Protein AF-A0A1F3TSR9-F1 (afdb_monomer_lite)

Secondary structure (DSSP, 8-state):
-TTTSHHHHT-BBS---HHHHHHHSS-SBHHHHHHHHHTT--EEEEES--SSSEEE-SSS-TTEEEEETT----TTSS-HHHHHHHHHHHHHTT-GGGTT-PPEEEE-TT--EEEEBSSTTSHHHHHHHHHHHHHHHBSS--HHHHHHHHHHHH-HHHHTTB-HHHHHHHHH---

Structure (mmCIF, N/CA/C/O backbone):
data_AF-A0A1F3TSR9-F1
#
_entry.id   AF-A0A1F3TSR9-F1
#
loop_
_atom_site.group_PDB
_atom_site.id
_atom_site.type_symbol
_atom_site.label_atom_id
_atom_site.label_alt_id
_atom_site.label_comp_id
_atom_site.label_asym_id
_atom_site.label_entity_id
_atom_site.label_seq_id
_atom_site.pdbx_PDB_ins_code
_atom_site.Cartn_x
_atom_site.Cartn_y
_atom_site.Cartn_z
_atom_site.occupancy
_atom_site.B_iso_or_equiv
_atom_site.auth_seq_id
_atom_site.auth_comp_id
_atom_site.auth_asym_id
_atom_site.auth_atom_id
_atom_site.pdbx_PDB_model_num
ATOM 1 N N . MET A 1 1 ? 7.455 -12.369 10.735 1.00 50.66 1 MET A N 1
ATOM 2 C CA . MET A 1 1 ? 6.286 -11.595 10.261 1.00 50.66 1 MET A CA 1
ATOM 3 C C . MET A 1 1 ? 5.106 -11.720 11.216 1.00 50.66 1 MET A C 1
ATOM 5 O O . MET A 1 1 ? 4.587 -10.686 11.609 1.00 50.66 1 MET A O 1
ATOM 9 N N . GLU A 1 2 ? 4.720 -12.941 11.626 1.00 48.84 2 GLU A N 1
ATOM 10 C CA . GLU A 1 2 ? 3.507 -13.177 12.440 1.00 48.84 2 GLU A CA 1
ATOM 11 C C . GLU A 1 2 ? 3.425 -12.365 13.741 1.00 48.84 2 GLU A C 1
ATOM 13 O O . GLU A 1 2 ? 2.360 -11.834 14.031 1.00 48.84 2 GLU A O 1
ATOM 18 N N . ASN A 1 3 ? 4.526 -12.176 14.477 1.00 54.66 3 ASN A N 1
ATOM 19 C CA . ASN A 1 3 ? 4.480 -11.427 15.744 1.00 54.66 3 ASN A CA 1
ATOM 20 C C . ASN A 1 3 ? 4.481 -9.899 15.576 1.00 54.66 3 ASN A C 1
ATOM 22 O O . ASN A 1 3 ? 4.045 -9.181 16.467 1.00 54.66 3 ASN A O 1
ATOM 26 N N . THR A 1 4 ? 4.967 -9.386 14.449 1.00 57.09 4 THR A N 1
ATOM 27 C CA . THR A 1 4 ? 5.252 -7.955 14.282 1.00 57.09 4 THR A CA 1
ATOM 28 C C . THR A 1 4 ? 4.054 -7.163 13.772 1.00 57.09 4 THR A C 1
ATOM 30 O O . THR A 1 4 ? 3.818 -6.040 14.202 1.00 57.09 4 THR A O 1
ATOM 33 N N . LEU A 1 5 ? 3.263 -7.778 12.891 1.00 71.56 5 LEU A N 1
ATOM 34 C CA . LEU A 1 5 ? 2.039 -7.191 12.341 1.00 71.56 5 LEU A CA 1
ATOM 35 C C . LEU A 1 5 ? 0.782 -7.658 13.090 1.00 71.56 5 LEU A C 1
ATOM 37 O O . LEU A 1 5 ? -0.328 -7.335 12.679 1.00 71.56 5 LEU A O 1
ATOM 41 N N . HIS A 1 6 ? 0.940 -8.419 14.180 1.00 77.00 6 HIS A N 1
ATOM 42 C CA . HIS A 1 6 ? -0.178 -9.030 14.899 1.00 77.00 6 HIS A CA 1
ATOM 43 C C . HIS A 1 6 ? -1.227 -8.000 15.330 1.00 77.00 6 HIS A C 1
ATOM 45 O O . HIS A 1 6 ? -2.408 -8.178 15.053 1.00 77.00 6 HIS A O 1
ATOM 51 N N . GLU A 1 7 ? -0.786 -6.891 15.927 1.00 79.19 7 GLU A N 1
ATOM 52 C CA . GLU A 1 7 ? -1.660 -5.789 16.346 1.00 79.19 7 GLU A CA 1
ATOM 53 C C . GLU A 1 7 ? -2.469 -5.229 15.167 1.00 79.19 7 GLU A C 1
ATOM 55 O O . GLU A 1 7 ? -3.690 -5.092 15.254 1.00 79.19 7 GLU A O 1
ATOM 60 N N . LEU A 1 8 ? -1.826 -5.030 14.013 1.00 81.44 8 LEU A N 1
ATOM 61 C CA . LEU A 1 8 ? -2.491 -4.553 12.799 1.00 81.44 8 LEU A CA 1
ATOM 62 C C . LEU A 1 8 ? -3.537 -5.548 12.283 1.00 81.44 8 LEU A C 1
ATOM 64 O O . LEU A 1 8 ? -4.545 -5.147 11.704 1.00 81.44 8 LEU A O 1
ATOM 68 N N . TYR A 1 9 ? -3.342 -6.846 12.518 1.00 84.56 9 TYR A N 1
ATOM 69 C CA . TYR A 1 9 ? -4.301 -7.878 12.126 1.00 84.56 9 TYR A CA 1
ATOM 70 C C . TYR A 1 9 ? -5.526 -7.976 13.043 1.00 84.56 9 TYR A C 1
ATOM 72 O O . TYR A 1 9 ? -6.513 -8.612 12.664 1.00 84.56 9 TYR A O 1
ATOM 80 N N . THR A 1 10 ? -5.508 -7.289 14.187 1.00 89.56 10 THR A N 1
ATOM 81 C CA . THR A 1 10 ? -6.655 -7.168 15.103 1.00 89.56 10 THR A CA 1
ATOM 82 C C . THR A 1 10 ? -7.500 -5.912 14.881 1.00 89.56 10 THR A C 1
ATOM 84 O O . THR A 1 10 ? -8.571 -5.802 15.469 1.00 89.56 10 THR A O 1
ATOM 87 N N . MET A 1 11 ? -7.066 -4.985 14.020 1.00 93.12 11 MET A N 1
ATOM 88 C CA . MET A 1 11 ? -7.801 -3.746 13.746 1.00 93.12 11 MET A CA 1
ATOM 89 C C . MET A 1 11 ? -9.146 -4.007 13.065 1.00 93.12 11 MET A C 1
ATOM 91 O O . MET A 1 11 ? -9.256 -4.883 12.204 1.00 93.12 11 MET A O 1
ATOM 95 N N . GLU A 1 12 ? -10.149 -3.197 13.383 1.00 94.69 12 GLU A N 1
ATOM 96 C CA . GLU A 1 12 ? -11.503 -3.323 12.856 1.00 94.69 12 GLU A CA 1
ATOM 97 C C . GLU A 1 12 ? -12.076 -1.953 12.462 1.00 94.69 12 GLU A C 1
ATOM 99 O O . GLU A 1 12 ? -12.451 -1.124 13.295 1.00 94.69 12 GLU A O 1
ATOM 104 N N . GLY A 1 13 ? -12.157 -1.714 11.155 1.00 92.00 13 GLY A N 1
ATOM 105 C CA . GLY A 1 13 ? -12.858 -0.585 10.557 1.00 92.00 13 GLY A CA 1
ATOM 106 C C . GLY A 1 13 ? -14.338 -0.872 10.315 1.00 92.00 13 GLY A C 1
ATOM 107 O O . GLY A 1 13 ? -14.688 -1.903 9.750 1.00 92.00 13 GLY A O 1
ATOM 108 N N . ARG A 1 14 ? -15.221 0.049 10.715 1.00 90.31 14 ARG A N 1
ATOM 109 C CA . ARG A 1 14 ? -16.687 -0.107 10.596 1.00 90.31 14 ARG A CA 1
ATOM 110 C C . ARG A 1 14 ? -17.236 0.099 9.184 1.00 90.31 14 ARG A C 1
ATOM 112 O O . ARG A 1 14 ? -18.386 -0.244 8.928 1.00 90.31 14 ARG A O 1
ATOM 119 N N . GLN A 1 15 ? -16.456 0.717 8.306 1.00 88.69 15 GLN A N 1
ATOM 120 C CA . GLN A 1 15 ? -16.871 1.109 6.964 1.00 88.69 15 GLN A CA 1
ATOM 121 C C . GLN A 1 15 ? -15.728 0.867 5.981 1.00 88.69 15 GLN A C 1
ATOM 123 O O . GLN A 1 15 ? -14.551 0.848 6.353 1.00 88.69 15 GLN A O 1
ATOM 128 N N . ASN A 1 16 ? -16.083 0.677 4.718 1.00 90.94 16 ASN A N 1
ATOM 129 C CA . ASN A 1 16 ? -15.136 0.582 3.627 1.00 90.94 16 ASN A CA 1
ATOM 130 C C . ASN A 1 16 ? -15.647 1.359 2.415 1.00 90.94 16 ASN A C 1
ATOM 132 O O . ASN A 1 16 ? -16.813 1.259 2.034 1.00 90.94 16 ASN A O 1
ATOM 136 N N . SER A 1 17 ? -14.757 2.142 1.821 1.00 94.44 17 SER A N 1
ATOM 137 C CA . SER A 1 17 ? -15.036 2.916 0.623 1.00 94.44 17 SER A CA 1
ATOM 138 C C . SER A 1 17 ? -15.143 2.015 -0.620 1.00 94.44 17 SER A C 1
ATOM 140 O O . SER A 1 17 ? -14.657 0.875 -0.618 1.00 94.44 17 SER A O 1
ATOM 142 N N . PRO A 1 18 ? -15.735 2.502 -1.727 1.00 94.81 18 PRO A N 1
ATOM 143 C CA . PRO A 1 18 ? -15.748 1.768 -2.988 1.00 94.81 18 PRO A CA 1
ATOM 144 C C . PRO A 1 18 ? -14.349 1.383 -3.489 1.00 94.81 18 PRO A C 1
ATOM 146 O O . PRO A 1 18 ? -14.176 0.263 -3.978 1.00 94.81 18 PRO A O 1
ATOM 149 N N . LEU A 1 19 ? -13.336 2.254 -3.344 1.00 95.81 19 LEU A N 1
ATOM 150 C CA . LEU A 1 19 ? -11.968 1.889 -3.731 1.00 95.81 19 LEU A CA 1
ATOM 151 C C . LEU A 1 19 ? -11.393 0.800 -2.825 1.00 95.81 19 LEU A C 1
ATOM 153 O O . LEU A 1 19 ? -10.738 -0.118 -3.317 1.00 95.81 19 LEU A O 1
ATOM 157 N N . HIS A 1 20 ? -11.667 0.846 -1.519 1.00 96.00 20 HIS A N 1
ATOM 158 C CA . HIS A 1 20 ? -11.239 -0.212 -0.604 1.00 96.00 20 HIS A CA 1
ATOM 159 C C . HIS A 1 20 ? -11.831 -1.561 -0.996 1.00 96.00 20 HIS A C 1
ATOM 161 O O . HIS A 1 20 ? -11.094 -2.537 -1.156 1.00 96.00 20 HIS A O 1
ATOM 167 N N . GLN A 1 21 ? -13.142 -1.600 -1.241 1.00 94.75 21 GLN A N 1
ATOM 168 C CA . GLN A 1 21 ? -13.828 -2.814 -1.666 1.00 94.75 21 GLN A CA 1
ATOM 169 C C . GLN A 1 21 ? -13.256 -3.360 -2.983 1.00 94.75 21 GLN A C 1
ATOM 171 O O . GLN A 1 21 ? -13.115 -4.577 -3.127 1.00 94.75 21 GLN A O 1
ATOM 176 N N . ALA A 1 22 ? -12.886 -2.482 -3.921 1.00 93.88 22 ALA A N 1
ATOM 177 C CA . ALA A 1 22 ? -12.283 -2.873 -5.192 1.00 93.88 22 ALA A CA 1
ATOM 178 C C . ALA A 1 22 ? -10.898 -3.531 -5.028 1.00 93.88 22 ALA A C 1
ATOM 180 O O . ALA A 1 22 ? -10.561 -4.439 -5.789 1.00 93.88 22 ALA A O 1
ATOM 181 N N . ILE A 1 23 ? -10.106 -3.109 -4.036 1.00 94.31 23 ILE A N 1
ATOM 182 C CA . ILE A 1 23 ? -8.746 -3.623 -3.805 1.00 94.31 23 ILE A CA 1
ATOM 183 C C . ILE A 1 23 ? -8.763 -4.852 -2.891 1.00 94.31 23 ILE A C 1
ATOM 185 O O . ILE A 1 23 ? -8.212 -5.902 -3.237 1.00 94.31 23 ILE A O 1
ATOM 189 N N . PHE A 1 24 ? -9.386 -4.737 -1.718 1.00 94.69 24 PHE A N 1
ATOM 190 C CA . PHE A 1 24 ? -9.249 -5.708 -0.630 1.00 94.69 24 PHE A CA 1
ATOM 191 C C . PHE A 1 24 ? -10.367 -6.752 -0.588 1.00 94.69 24 PHE A C 1
ATOM 193 O O . PHE A 1 24 ? -10.166 -7.819 -0.005 1.00 94.69 24 PHE A O 1
ATOM 200 N N . GLN A 1 25 ? -11.500 -6.487 -1.251 1.00 92.69 25 GLN A N 1
ATOM 201 C CA . GLN A 1 25 ? -12.646 -7.401 -1.364 1.00 92.69 25 GLN A CA 1
ATOM 202 C C . GLN A 1 25 ? -13.122 -7.932 0.002 1.00 92.69 25 GLN A C 1
ATOM 204 O O . GLN A 1 25 ? -13.349 -9.130 0.186 1.00 92.69 25 GLN A O 1
ATOM 209 N N . GLY A 1 26 ? -13.248 -7.036 0.980 1.00 92.06 26 GLY A N 1
ATOM 210 C CA . GLY A 1 26 ? -13.658 -7.355 2.342 1.00 92.06 26 GLY A CA 1
ATOM 211 C C . GLY A 1 26 ? -13.714 -6.107 3.222 1.00 92.06 26 GLY A C 1
ATOM 212 O O . GLY A 1 26 ? -13.382 -5.020 2.752 1.00 92.06 26 GLY A O 1
ATOM 213 N N . PRO A 1 27 ? -14.116 -6.247 4.495 1.00 93.88 27 PRO A N 1
ATOM 214 C CA . PRO A 1 27 ? -14.199 -5.114 5.409 1.00 93.88 27 PRO A CA 1
ATOM 215 C C . PRO A 1 27 ? -12.806 -4.560 5.728 1.00 93.88 27 PRO A C 1
ATOM 217 O O . PRO A 1 27 ? -11.807 -5.274 5.581 1.00 93.88 27 PRO A O 1
ATOM 220 N N . SER A 1 28 ? -12.747 -3.320 6.220 1.00 94.19 28 SER A N 1
ATOM 221 C CA . SER A 1 28 ? -11.527 -2.612 6.643 1.00 94.19 28 SER A CA 1
ATOM 222 C C . SER A 1 28 ? -10.904 -3.197 7.917 1.00 94.19 28 SER A C 1
ATOM 224 O O . SER A 1 28 ? -10.671 -2.498 8.896 1.00 94.19 28 SER A O 1
ATOM 226 N N . HIS A 1 29 ? -10.681 -4.507 7.941 1.00 94.38 29 HIS A N 1
ATOM 227 C CA . HIS A 1 29 ? -10.215 -5.265 9.093 1.00 94.38 29 HIS A CA 1
ATOM 228 C C . HIS A 1 29 ? -8.803 -5.789 8.851 1.00 94.38 29 HIS A C 1
ATOM 230 O O . HIS A 1 29 ? -8.458 -6.225 7.751 1.00 94.38 29 HIS A O 1
ATOM 236 N N . GLY A 1 30 ? -8.026 -5.873 9.923 1.00 92.75 30 GLY A N 1
ATOM 237 C CA . GLY A 1 30 ? -6.697 -6.459 9.936 1.00 92.75 30 GLY A CA 1
ATOM 238 C C . GLY A 1 30 ? -6.640 -7.855 9.311 1.00 92.75 30 GLY A C 1
ATOM 239 O O . GLY A 1 30 ? -5.794 -8.124 8.458 1.00 92.75 30 GLY A O 1
ATOM 240 N N . LYS A 1 31 ? -7.602 -8.725 9.646 1.00 93.25 31 LYS A N 1
ATOM 241 C CA . LYS A 1 31 ? -7.726 -10.074 9.062 1.00 93.25 31 LYS A CA 1
ATOM 242 C C . LYS A 1 31 ? -7.976 -10.066 7.551 1.00 93.25 31 LYS A C 1
ATOM 244 O O . LYS A 1 31 ? -7.514 -10.974 6.858 1.00 93.25 31 LYS A O 1
ATOM 249 N N . THR A 1 32 ? -8.681 -9.060 7.026 1.00 95.00 32 THR A N 1
ATOM 250 C CA . THR A 1 32 ? -8.868 -8.893 5.576 1.00 95.00 32 THR A CA 1
ATOM 251 C C . THR A 1 32 ? -7.522 -8.638 4.915 1.00 95.00 32 THR A C 1
ATOM 253 O O . THR A 1 32 ? -7.169 -9.340 3.969 1.00 95.00 32 THR A O 1
ATOM 256 N N . TYR A 1 33 ? -6.736 -7.703 5.455 1.00 94.12 33 TYR A N 1
ATOM 257 C CA . TYR A 1 33 ? -5.413 -7.370 4.926 1.00 94.12 33 TYR A CA 1
ATOM 258 C C . TYR A 1 33 ? -4.439 -8.540 5.048 1.00 94.12 33 TYR A C 1
ATOM 260 O O . TYR A 1 33 ? -3.737 -8.845 4.090 1.00 94.12 33 TYR A O 1
ATOM 268 N N . GLN A 1 34 ? -4.460 -9.269 6.167 1.00 93.44 34 GLN A N 1
ATOM 269 C CA . GLN A 1 34 ? -3.658 -10.481 6.343 1.00 93.44 34 GLN A CA 1
ATOM 270 C C . GLN A 1 34 ? -3.976 -11.529 5.270 1.00 93.44 34 GLN A C 1
ATOM 272 O O . GLN A 1 34 ? -3.081 -12.030 4.591 1.00 93.44 34 GLN A O 1
ATOM 277 N N . LYS A 1 35 ? -5.262 -11.845 5.072 1.00 93.69 35 LYS A N 1
ATOM 278 C CA . LYS A 1 35 ? -5.696 -12.807 4.051 1.00 93.69 35 LYS A CA 1
ATOM 279 C C . LYS A 1 35 ? -5.356 -12.323 2.642 1.00 93.69 35 LYS A C 1
ATOM 281 O O . LYS A 1 35 ? -5.006 -13.130 1.783 1.00 93.69 35 LYS A O 1
ATOM 286 N N . TRP A 1 36 ? -5.483 -11.023 2.396 1.00 94.25 36 TRP A N 1
ATOM 287 C CA . TRP A 1 36 ? -5.160 -10.407 1.116 1.00 94.25 36 TRP A CA 1
ATOM 288 C C . TRP A 1 36 ? -3.658 -10.501 0.812 1.00 94.25 36 TRP A C 1
ATOM 290 O O . TRP A 1 36 ? -3.298 -10.928 -0.286 1.00 94.25 36 TRP A O 1
ATOM 300 N N . LEU A 1 37 ? -2.794 -10.214 1.788 1.00 93.38 37 LEU A N 1
ATOM 301 C CA . LEU A 1 37 ? -1.342 -10.344 1.660 1.00 93.38 37 LEU A CA 1
ATOM 302 C C . LEU A 1 37 ? -0.916 -11.799 1.486 1.00 93.38 37 LEU A C 1
ATOM 304 O O . LEU A 1 37 ? -0.183 -12.091 0.552 1.00 93.38 37 LEU A O 1
ATOM 308 N N . ASN A 1 38 ? -1.431 -12.724 2.299 1.00 91.56 38 ASN A N 1
ATOM 309 C CA . ASN A 1 38 ? -1.047 -14.142 2.2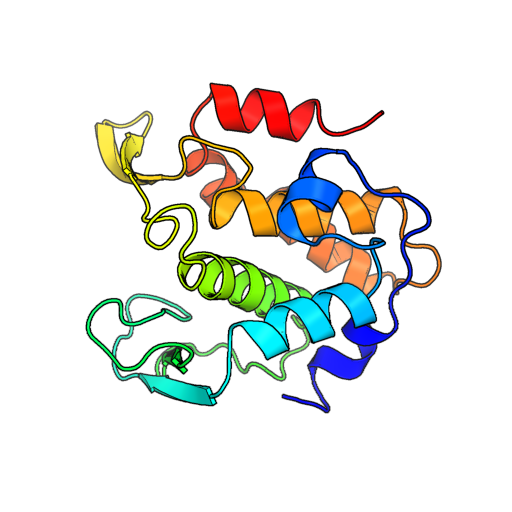45 1.00 91.56 38 ASN A CA 1
ATOM 310 C C . ASN A 1 38 ? -1.408 -14.825 0.916 1.00 91.56 38 ASN A C 1
ATOM 312 O O . ASN A 1 38 ? -0.810 -15.832 0.552 1.00 91.56 38 ASN A O 1
ATOM 316 N N . LYS A 1 39 ? -2.388 -14.294 0.175 1.00 92.00 39 LYS A N 1
ATOM 317 C CA . LYS A 1 39 ? -2.696 -14.764 -1.186 1.00 92.00 39 LYS A CA 1
ATOM 318 C C . LYS A 1 39 ? -1.654 -14.334 -2.223 1.00 92.00 39 LYS A C 1
ATOM 320 O O . LYS A 1 39 ? -1.602 -14.932 -3.292 1.00 92.00 39 LYS A O 1
ATOM 325 N N . ARG A 1 40 ? -0.893 -13.278 -1.936 1.00 91.75 40 ARG A N 1
ATOM 326 C CA . ARG A 1 40 ? 0.028 -12.617 -2.870 1.00 91.75 40 ARG A CA 1
ATOM 327 C C . ARG A 1 40 ? 1.472 -12.913 -2.491 1.00 91.75 40 ARG A C 1
ATOM 329 O O . ARG A 1 40 ? 2.204 -13.476 -3.292 1.00 91.75 40 ARG A O 1
ATOM 336 N N . ILE A 1 41 ? 1.859 -12.609 -1.258 1.00 91.12 41 ILE A N 1
ATOM 337 C CA . ILE A 1 41 ? 3.202 -12.836 -0.729 1.00 91.12 41 ILE A CA 1
ATOM 338 C C . ILE A 1 41 ? 3.254 -14.226 -0.093 1.00 91.12 41 ILE A C 1
ATOM 340 O O . ILE A 1 41 ? 2.699 -14.462 0.977 1.00 91.12 41 ILE A O 1
ATOM 344 N N . GLN A 1 42 ? 3.952 -15.140 -0.755 1.00 91.19 42 GLN A N 1
ATOM 345 C CA . GLN A 1 42 ? 4.189 -16.508 -0.291 1.00 91.19 42 GLN A CA 1
ATOM 346 C C . GLN A 1 42 ? 5.499 -16.620 0.491 1.00 91.19 42 GLN A C 1
ATOM 348 O O . GLN A 1 42 ? 5.636 -17.469 1.371 1.00 91.19 42 GLN A O 1
ATOM 353 N N . LYS A 1 43 ? 6.478 -15.765 0.175 1.00 90.12 43 LYS A N 1
ATOM 354 C CA . LYS A 1 43 ? 7.795 -15.770 0.810 1.00 90.12 43 LYS A CA 1
ATOM 355 C C . LYS A 1 43 ? 8.340 -14.355 0.941 1.00 90.12 43 LYS A C 1
ATOM 357 O O . LYS A 1 43 ? 8.188 -13.544 0.036 1.00 90.12 43 LYS A O 1
ATOM 362 N N . ILE A 1 44 ? 9.044 -14.095 2.041 1.00 88.44 44 ILE A N 1
ATOM 363 C CA . ILE A 1 44 ? 9.902 -12.916 2.183 1.00 88.44 44 ILE A CA 1
ATOM 364 C C . ILE A 1 44 ? 11.361 -13.349 2.076 1.00 88.44 44 ILE A C 1
ATOM 366 O O . ILE A 1 44 ? 11.772 -14.323 2.706 1.00 88.44 44 ILE A O 1
ATOM 370 N N . SER A 1 45 ? 12.133 -12.629 1.269 1.00 90.19 45 SER A N 1
ATOM 371 C CA . SER A 1 45 ? 13.575 -12.817 1.107 1.00 90.19 45 SER A CA 1
ATOM 372 C C . SER A 1 45 ? 14.314 -11.497 1.309 1.00 90.19 45 SER A C 1
ATOM 374 O O . SER A 1 45 ? 13.718 -10.424 1.300 1.00 90.19 45 SER A O 1
ATOM 376 N N . LEU A 1 46 ? 15.628 -11.571 1.501 1.00 88.81 46 LEU A N 1
ATOM 377 C CA . LEU A 1 46 ? 16.478 -10.388 1.595 1.00 88.81 46 LEU A CA 1
ATOM 378 C C . LEU A 1 46 ? 17.112 -10.091 0.236 1.00 88.81 46 LEU A C 1
ATOM 380 O O . LEU A 1 46 ? 17.661 -10.999 -0.387 1.00 88.81 46 LEU A O 1
ATOM 384 N N . SER A 1 47 ? 17.101 -8.829 -0.186 1.00 89.56 47 SER A N 1
ATOM 385 C CA . SER A 1 47 ? 17.781 -8.367 -1.398 1.00 89.56 47 SER A CA 1
ATOM 386 C C . SER A 1 47 ? 18.984 -7.486 -1.085 1.00 89.56 47 SER A C 1
ATOM 388 O O . SER A 1 47 ? 19.053 -6.813 -0.058 1.00 89.56 47 SER A O 1
ATOM 390 N N . THR A 1 48 ? 19.952 -7.509 -1.993 1.00 89.06 48 THR A N 1
ATOM 391 C CA . THR A 1 48 ? 21.113 -6.616 -2.005 1.00 89.06 48 THR A CA 1
ATOM 392 C C . THR A 1 48 ? 20.825 -5.286 -2.704 1.00 89.06 48 THR A C 1
ATOM 394 O O . THR A 1 48 ? 21.706 -4.436 -2.747 1.00 89.06 48 THR A O 1
ATOM 397 N N . ASN A 1 49 ? 19.623 -5.088 -3.261 1.00 87.00 49 ASN A N 1
ATOM 398 C CA . ASN A 1 49 ? 19.212 -3.799 -3.811 1.00 87.00 49 ASN A CA 1
ATOM 399 C C . ASN A 1 49 ? 18.950 -2.807 -2.670 1.00 87.00 49 ASN A C 1
ATOM 401 O O . ASN A 1 49 ? 18.011 -2.971 -1.893 1.00 87.00 49 ASN A O 1
ATOM 405 N N . CYS A 1 50 ? 19.788 -1.780 -2.580 1.00 85.56 50 CYS A N 1
ATOM 406 C CA . CYS A 1 50 ? 19.760 -0.781 -1.513 1.00 85.56 50 CYS A CA 1
ATOM 407 C C . CYS A 1 50 ? 19.036 0.518 -1.895 1.00 85.56 50 CYS A C 1
ATOM 409 O O . CYS A 1 50 ? 19.006 1.446 -1.096 1.00 85.56 50 CYS A O 1
ATOM 411 N N . ASN A 1 51 ? 18.429 0.577 -3.086 1.00 85.50 51 ASN A N 1
ATOM 412 C CA . ASN A 1 51 ? 17.741 1.773 -3.587 1.00 85.50 51 ASN A CA 1
ATOM 413 C C . ASN A 1 51 ? 16.270 1.865 -3.150 1.00 85.50 51 ASN A C 1
ATOM 415 O O . ASN A 1 51 ? 15.641 2.903 -3.331 1.00 85.50 51 ASN A O 1
ATOM 419 N N . VAL A 1 52 ? 15.708 0.780 -2.611 1.00 86.38 52 VAL A N 1
ATOM 420 C CA . VAL A 1 52 ? 14.301 0.671 -2.195 1.00 86.38 52 VAL A CA 1
ATOM 421 C C . VAL A 1 52 ? 14.202 -0.084 -0.874 1.00 86.38 52 VAL A C 1
ATOM 423 O O . VAL A 1 52 ? 15.076 -0.890 -0.569 1.00 86.38 52 VAL A O 1
ATOM 426 N N . ALA A 1 53 ? 13.146 0.145 -0.089 1.00 88.06 53 ALA A N 1
ATOM 427 C CA . ALA A 1 53 ? 12.921 -0.588 1.162 1.00 88.06 53 ALA A CA 1
ATOM 428 C C . ALA A 1 53 ? 12.489 -2.043 0.907 1.00 88.06 53 ALA A C 1
ATOM 430 O O . ALA A 1 53 ? 12.977 -2.967 1.563 1.00 88.06 53 ALA A O 1
ATOM 431 N N . ALA A 1 54 ? 11.623 -2.252 -0.086 1.00 90.75 54 ALA A N 1
ATOM 432 C CA . ALA A 1 54 ? 11.240 -3.562 -0.590 1.00 90.75 54 ALA A CA 1
ATOM 433 C C . ALA A 1 54 ? 10.971 -3.507 -2.104 1.00 90.75 54 ALA A C 1
ATOM 435 O O . ALA A 1 54 ? 10.941 -2.423 -2.678 1.00 90.75 54 ALA A O 1
ATOM 436 N N . HIS A 1 55 ? 10.865 -4.667 -2.750 1.00 91.25 55 HIS A N 1
ATOM 437 C CA . HIS A 1 55 ? 10.377 -4.805 -4.127 1.00 91.25 55 HIS A CA 1
ATOM 438 C C . HIS A 1 55 ? 9.861 -6.221 -4.400 1.00 91.25 55 HIS A C 1
ATOM 440 O O . HIS A 1 55 ? 10.199 -7.180 -3.693 1.00 91.25 55 HIS A O 1
ATOM 446 N N . ILE A 1 56 ? 9.112 -6.354 -5.491 1.00 89.94 56 ILE A N 1
ATOM 447 C CA . ILE A 1 56 ? 8.864 -7.614 -6.197 1.00 89.94 56 ILE A CA 1
ATOM 448 C C . ILE A 1 56 ? 9.774 -7.701 -7.425 1.00 89.94 56 ILE A C 1
ATOM 450 O O . ILE A 1 56 ? 9.975 -6.714 -8.131 1.00 89.94 56 ILE A O 1
ATOM 454 N N . ASP A 1 57 ? 10.303 -8.890 -7.706 1.00 83.00 57 ASP A N 1
ATOM 455 C CA . ASP A 1 57 ? 10.976 -9.165 -8.975 1.00 83.00 57 ASP A CA 1
ATOM 456 C C . ASP A 1 57 ? 9.942 -9.609 -10.019 1.00 83.00 57 ASP A C 1
ATOM 458 O O . ASP A 1 57 ? 9.290 -10.642 -9.857 1.00 83.00 57 ASP A O 1
ATOM 462 N N . SER A 1 58 ? 9.773 -8.821 -11.083 1.00 70.69 58 SER A N 1
ATOM 463 C CA . SER A 1 58 ? 8.828 -9.131 -12.161 1.00 70.69 58 SER A CA 1
ATOM 464 C C . SER A 1 58 ? 9.272 -10.290 -13.056 1.00 70.69 58 SER A C 1
ATOM 466 O O . SER A 1 58 ? 8.436 -10.851 -13.762 1.00 70.69 58 SER A O 1
ATOM 468 N N . GLU A 1 59 ? 10.567 -10.614 -13.066 1.00 74.12 59 GLU A N 1
ATOM 469 C CA . GLU A 1 59 ? 11.144 -11.731 -13.832 1.00 74.12 59 GLU A CA 1
ATOM 470 C C . GLU A 1 59 ? 11.446 -12.946 -12.940 1.00 74.12 59 GLU A C 1
ATOM 472 O O . GLU A 1 59 ? 11.681 -14.053 -13.429 1.00 74.12 59 GLU A O 1
ATOM 477 N N . GLY A 1 60 ? 11.410 -12.745 -11.623 1.00 70.94 60 GLY A N 1
ATOM 478 C CA . GLY A 1 60 ? 11.599 -13.773 -10.613 1.00 70.94 60 GLY A CA 1
ATOM 479 C C . GLY A 1 60 ? 10.369 -14.665 -10.390 1.00 70.94 60 GLY A C 1
ATOM 480 O O . GLY A 1 60 ? 9.296 -14.463 -10.965 1.00 70.94 60 GLY A O 1
ATOM 481 N N . PRO A 1 61 ? 10.499 -15.692 -9.532 1.00 76.50 61 PRO A N 1
ATOM 482 C CA . PRO A 1 61 ? 9.368 -16.528 -9.144 1.00 76.50 61 PRO A CA 1
ATOM 483 C C . PRO A 1 61 ? 8.263 -15.679 -8.485 1.00 76.50 61 PRO A C 1
ATOM 485 O O . PRO A 1 61 ? 8.557 -14.852 -7.614 1.00 76.50 61 PRO A O 1
ATOM 488 N N . PRO A 1 62 ? 6.984 -15.894 -8.849 1.00 82.19 62 PRO A N 1
ATOM 489 C CA . PRO A 1 62 ? 5.887 -15.095 -8.324 1.00 82.19 62 PRO A CA 1
ATOM 490 C C . PRO A 1 62 ? 5.743 -15.285 -6.811 1.00 82.19 62 PRO A C 1
ATOM 492 O O . PRO A 1 62 ? 5.982 -16.363 -6.267 1.00 82.19 62 PRO A O 1
ATOM 495 N N . GLY A 1 63 ? 5.300 -14.232 -6.127 1.00 87.75 63 GLY A N 1
ATOM 496 C CA . GLY A 1 63 ? 4.957 -14.289 -4.707 1.00 87.75 63 GLY A CA 1
ATOM 497 C C . GLY A 1 63 ? 6.132 -14.166 -3.739 1.00 87.75 63 GLY A C 1
ATOM 498 O O . GLY A 1 63 ? 5.947 -14.408 -2.543 1.00 87.75 63 GLY A O 1
ATOM 499 N N . ILE A 1 64 ? 7.321 -13.778 -4.208 1.00 90.88 64 ILE A N 1
ATOM 500 C CA . ILE A 1 64 ? 8.439 -13.424 -3.329 1.00 90.88 64 ILE A CA 1
ATOM 501 C C . ILE A 1 64 ? 8.520 -11.906 -3.167 1.00 90.88 64 ILE A C 1
ATOM 503 O O . ILE A 1 64 ? 8.733 -11.188 -4.139 1.00 90.88 64 ILE A O 1
ATOM 507 N N . LEU A 1 65 ? 8.399 -11.436 -1.924 1.00 91.25 65 LEU A N 1
ATOM 508 C CA . LEU A 1 65 ? 8.705 -10.061 -1.540 1.00 91.25 65 LEU A CA 1
ATOM 509 C C . LEU A 1 65 ? 10.145 -9.965 -1.038 1.00 91.25 65 LEU A C 1
ATOM 511 O O . LEU A 1 65 ? 10.560 -10.718 -0.154 1.00 91.25 65 LEU A O 1
ATOM 515 N N . TYR A 1 66 ? 10.911 -9.035 -1.593 1.00 91.38 66 TYR A N 1
ATOM 516 C CA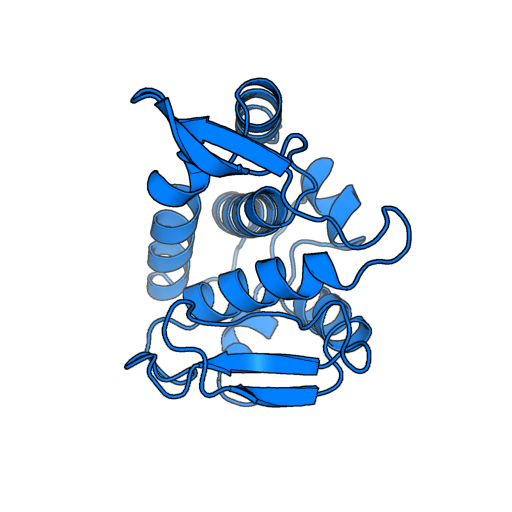 . TYR A 1 66 ? 12.300 -8.814 -1.224 1.0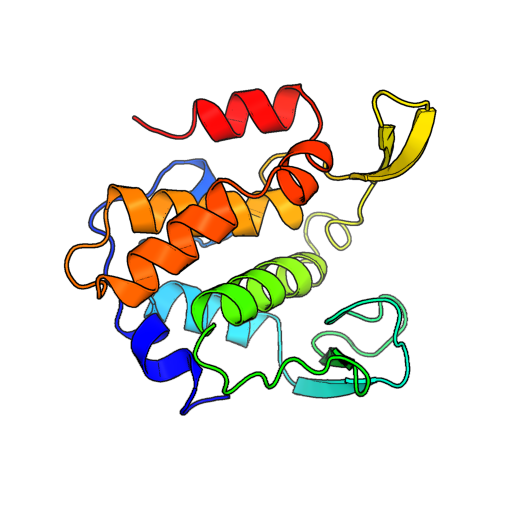0 91.38 66 TYR A CA 1
ATOM 517 C C . TYR A 1 66 ? 12.430 -7.565 -0.362 1.00 91.38 66 TYR A C 1
ATOM 519 O O . TYR A 1 66 ? 12.127 -6.476 -0.828 1.00 91.38 66 TYR A O 1
ATOM 527 N N . ILE A 1 67 ? 12.931 -7.704 0.865 1.00 90.12 67 ILE A N 1
ATOM 528 C CA . ILE A 1 67 ? 13.271 -6.574 1.742 1.00 90.12 67 ILE A CA 1
ATOM 529 C C . ILE A 1 67 ? 14.752 -6.242 1.563 1.00 90.12 67 ILE A C 1
ATOM 531 O O . ILE A 1 67 ? 15.599 -7.141 1.528 1.00 90.12 67 ILE A O 1
ATOM 535 N N . SER A 1 68 ? 15.082 -4.962 1.435 1.00 89.56 68 SER A N 1
ATOM 536 C CA . SER A 1 68 ? 16.466 -4.521 1.291 1.00 89.56 68 SER A CA 1
ATOM 537 C C . SER A 1 68 ? 17.277 -4.761 2.558 1.00 89.56 68 SER A C 1
ATOM 539 O O . SER A 1 68 ? 16.889 -4.358 3.649 1.00 89.56 68 SER A O 1
ATOM 541 N N . LYS A 1 69 ? 18.465 -5.355 2.414 1.00 86.19 69 LYS A N 1
ATOM 542 C CA . LYS A 1 69 ? 19.425 -5.499 3.523 1.00 86.19 69 LYS A CA 1
ATOM 543 C C . LYS A 1 69 ? 19.984 -4.161 4.009 1.00 86.19 69 LYS A C 1
ATOM 545 O O . LYS A 1 69 ? 20.497 -4.100 5.120 1.00 86.19 69 LYS A O 1
ATOM 550 N N . CYS A 1 70 ? 19.927 -3.127 3.171 1.00 82.38 70 CYS A N 1
ATOM 551 C CA . CYS A 1 70 ? 20.409 -1.790 3.500 1.00 82.38 70 CYS A CA 1
ATOM 552 C C . CYS A 1 70 ? 19.335 -0.908 4.129 1.00 82.38 70 CYS A C 1
ATOM 554 O O . CYS A 1 70 ? 19.650 0.206 4.551 1.00 82.38 70 CYS A O 1
ATOM 556 N N . SER A 1 71 ? 18.075 -1.355 4.189 1.00 68.50 71 SER A N 1
ATOM 557 C CA . SER A 1 71 ? 17.104 -0.614 4.974 1.00 68.50 71 SER A CA 1
ATOM 558 C C . SER A 1 71 ? 17.532 -0.725 6.438 1.00 68.50 71 SER A C 1
ATOM 560 O O . SER A 1 71 ? 17.400 -1.782 7.046 1.00 68.50 71 SER A O 1
ATOM 562 N N . ASN A 1 72 ? 18.006 0.377 7.027 1.00 60.84 72 ASN A N 1
ATOM 563 C CA . ASN A 1 72 ? 18.176 0.498 8.486 1.00 60.84 72 ASN A CA 1
ATOM 564 C C . ASN A 1 72 ? 16.841 0.320 9.238 1.00 60.84 72 ASN A C 1
ATOM 566 O O . ASN A 1 72 ? 16.790 0.289 10.464 1.00 60.84 72 ASN A O 1
ATOM 570 N N . LEU A 1 73 ? 15.752 0.233 8.480 1.00 58.66 73 LEU A N 1
ATOM 571 C CA . LEU A 1 73 ? 14.425 -0.105 8.922 1.00 58.66 73 LEU A CA 1
ATOM 572 C C . LEU A 1 73 ? 14.403 -1.587 9.302 1.00 58.66 73 LEU A C 1
ATOM 574 O O . LEU A 1 73 ? 14.593 -2.476 8.474 1.00 58.66 73 LEU A O 1
ATOM 578 N N . ASN A 1 74 ? 14.152 -1.849 10.577 1.00 62.47 74 ASN A N 1
ATOM 579 C CA . ASN A 1 74 ? 13.806 -3.179 11.033 1.00 62.47 74 ASN A CA 1
ATOM 580 C C . ASN A 1 74 ? 12.294 -3.354 10.813 1.00 62.47 74 ASN A C 1
ATOM 582 O O . ASN A 1 74 ? 11.538 -2.545 11.350 1.00 62.47 74 ASN A O 1
ATOM 586 N N . PRO A 1 75 ? 11.820 -4.384 10.085 1.00 58.41 75 PRO A N 1
ATOM 587 C CA . PRO A 1 75 ? 10.398 -4.721 10.006 1.00 58.41 75 PRO A CA 1
ATOM 588 C C . PRO A 1 75 ? 9.720 -4.804 11.370 1.00 58.41 75 PRO A C 1
ATOM 590 O O . PRO A 1 75 ? 8.511 -4.631 11.441 1.00 58.41 75 PRO A O 1
ATOM 593 N N . THR A 1 76 ? 10.498 -5.048 12.435 1.00 57.53 76 THR A N 1
ATOM 594 C CA . THR A 1 76 ? 10.071 -5.098 13.838 1.00 57.53 76 THR A CA 1
ATOM 595 C C . THR A 1 76 ? 10.197 -3.789 14.619 1.00 57.53 76 THR A C 1
ATOM 597 O O . THR A 1 76 ? 10.187 -3.847 15.847 1.00 57.53 76 THR A O 1
ATOM 600 N N . SER A 1 77 ? 10.361 -2.643 13.954 1.00 64.06 77 SER A N 1
ATOM 601 C CA . SER A 1 77 ? 10.355 -1.329 14.608 1.00 64.06 77 SER A CA 1
ATOM 602 C C . SER A 1 77 ? 8.951 -0.928 15.077 1.00 64.06 77 SER A C 1
ATOM 604 O O . SER A 1 77 ? 7.953 -1.590 14.773 1.00 64.06 77 SER A O 1
ATOM 606 N N . ASP A 1 78 ? 8.875 0.190 15.800 1.00 69.31 78 ASP A N 1
ATOM 607 C CA . ASP A 1 78 ? 7.614 0.811 16.213 1.00 69.31 78 ASP A CA 1
ATOM 608 C C . ASP A 1 78 ? 6.744 1.242 15.013 1.00 69.31 78 ASP A C 1
ATOM 610 O O . ASP A 1 78 ? 5.538 1.420 15.169 1.00 69.31 78 ASP A O 1
ATOM 614 N N . ASP A 1 79 ? 7.301 1.307 13.796 1.00 81.88 79 ASP A N 1
ATOM 615 C CA . ASP A 1 79 ? 6.623 1.718 12.556 1.00 81.88 79 ASP A CA 1
ATOM 616 C C . ASP A 1 79 ? 5.873 0.563 11.865 1.00 81.88 79 ASP A C 1
ATOM 618 O O . ASP A 1 79 ? 5.992 0.323 10.657 1.00 81.88 79 ASP A O 1
ATOM 622 N N . LYS A 1 80 ? 5.088 -0.194 12.634 1.00 86.31 80 LYS A N 1
ATOM 623 C CA . LYS A 1 80 ? 4.356 -1.373 12.142 1.00 86.31 80 LYS A CA 1
ATOM 624 C C . LYS A 1 80 ? 3.475 -1.040 10.931 1.00 86.31 80 LYS A C 1
ATOM 626 O O . LYS A 1 80 ? 3.434 -1.809 9.969 1.00 86.31 80 LYS A O 1
ATOM 631 N N . ALA A 1 81 ? 2.750 0.081 10.974 1.00 90.69 81 ALA A N 1
ATOM 632 C CA . ALA A 1 81 ? 1.826 0.466 9.909 1.00 90.69 81 ALA A CA 1
ATOM 633 C C . ALA A 1 81 ? 2.570 0.856 8.624 1.00 90.69 81 ALA A C 1
ATOM 635 O O . ALA A 1 81 ? 2.094 0.551 7.535 1.00 90.69 81 ALA A O 1
ATOM 636 N N . TYR A 1 82 ? 3.758 1.453 8.743 1.00 89.44 82 TYR A N 1
ATOM 637 C CA . TYR A 1 82 ? 4.607 1.784 7.598 1.00 89.44 82 TYR A CA 1
ATOM 638 C C . TYR A 1 82 ? 5.081 0.523 6.865 1.00 89.44 82 TYR A C 1
ATOM 640 O O . TYR A 1 82 ? 5.009 0.423 5.644 1.00 89.44 82 TYR A O 1
ATOM 648 N N . TRP A 1 83 ? 5.493 -0.511 7.599 1.00 88.19 83 TRP A N 1
ATOM 649 C CA . TRP A 1 83 ? 5.849 -1.778 6.961 1.00 88.19 83 TRP A CA 1
ATOM 650 C C . TRP A 1 83 ? 4.662 -2.467 6.303 1.00 88.19 83 TRP A C 1
ATOM 652 O O . TRP A 1 83 ? 4.798 -3.033 5.218 1.00 88.19 83 TRP A O 1
ATOM 662 N N . LEU A 1 84 ? 3.484 -2.392 6.925 1.00 91.19 84 LEU A N 1
ATOM 663 C CA . LEU A 1 84 ? 2.273 -2.902 6.301 1.00 91.19 84 LEU A CA 1
ATOM 664 C C . LEU A 1 84 ? 1.909 -2.114 5.033 1.00 91.19 84 LEU A C 1
ATOM 666 O O . LEU A 1 84 ? 1.487 -2.740 4.063 1.00 91.19 84 LEU A O 1
ATOM 670 N N . SER A 1 85 ? 2.123 -0.794 4.993 1.00 94.12 85 SER A N 1
ATOM 671 C CA . SER A 1 85 ? 1.894 0.001 3.780 1.00 94.12 85 SER A CA 1
ATOM 672 C C . SER A 1 85 ? 2.823 -0.426 2.647 1.00 94.12 85 SER A C 1
ATOM 674 O O . SER A 1 85 ? 2.336 -0.677 1.548 1.00 94.12 85 SER A O 1
ATOM 676 N N . ILE A 1 86 ? 4.115 -0.636 2.930 1.00 92.12 86 ILE A N 1
ATOM 677 C CA . ILE A 1 86 ? 5.073 -1.188 1.958 1.00 92.12 86 ILE A CA 1
ATOM 678 C C . ILE A 1 86 ? 4.615 -2.567 1.476 1.00 92.12 86 ILE A C 1
ATOM 680 O O . ILE A 1 86 ? 4.612 -2.843 0.283 1.00 92.12 86 ILE A O 1
ATOM 684 N N . PHE A 1 87 ? 4.199 -3.461 2.372 1.00 92.50 87 PHE A N 1
ATOM 685 C CA . PHE A 1 87 ? 3.763 -4.794 1.950 1.00 92.50 87 PHE A CA 1
ATOM 686 C C . PHE A 1 87 ? 2.492 -4.747 1.106 1.00 92.50 87 PHE A C 1
ATOM 688 O O . PHE A 1 87 ? 2.358 -5.545 0.184 1.00 92.50 87 PHE A O 1
ATOM 695 N N . ILE A 1 88 ? 1.575 -3.822 1.392 1.00 95.06 88 ILE A N 1
ATOM 696 C CA . ILE A 1 88 ? 0.383 -3.590 0.572 1.00 95.06 88 ILE A CA 1
ATOM 697 C C . ILE A 1 88 ? 0.775 -3.086 -0.815 1.00 95.06 88 ILE A C 1
ATOM 699 O O . ILE A 1 88 ? 0.288 -3.633 -1.806 1.00 95.06 88 ILE A O 1
ATOM 703 N N . HIS A 1 89 ? 1.672 -2.101 -0.873 1.00 95.31 89 HIS A N 1
ATOM 704 C CA . HIS A 1 89 ? 2.231 -1.563 -2.106 1.00 95.31 89 HIS A CA 1
ATOM 705 C C . HIS A 1 89 ? 2.837 -2.676 -2.967 1.00 95.31 89 HIS A C 1
ATOM 707 O O . HIS A 1 89 ? 2.379 -2.944 -4.075 1.00 95.31 89 HIS A O 1
ATOM 713 N N . GLU A 1 90 ? 3.805 -3.407 -2.421 1.00 93.12 90 GLU A N 1
ATOM 714 C CA . GLU A 1 90 ? 4.527 -4.438 -3.163 1.00 93.12 90 GLU A CA 1
ATOM 715 C C . GLU A 1 90 ? 3.635 -5.624 -3.534 1.00 93.12 90 GLU A C 1
ATOM 717 O O . GLU A 1 90 ? 3.688 -6.138 -4.650 1.00 93.12 90 GLU A O 1
ATOM 722 N N . ALA A 1 91 ? 2.745 -6.054 -2.637 1.00 92.62 91 ALA A N 1
ATOM 723 C CA . ALA A 1 91 ? 1.798 -7.115 -2.956 1.00 92.62 91 ALA A CA 1
ATOM 724 C C . ALA A 1 91 ? 0.850 -6.722 -4.092 1.00 92.62 91 ALA A C 1
ATOM 726 O O . ALA A 1 91 ? 0.369 -7.606 -4.807 1.00 92.62 91 ALA A O 1
ATOM 727 N N . ARG A 1 92 ? 0.583 -5.424 -4.290 1.00 92.94 92 ARG A N 1
ATOM 728 C CA . ARG A 1 92 ? -0.239 -4.969 -5.410 1.00 92.94 92 ARG A CA 1
ATOM 729 C C . ARG A 1 92 ? 0.398 -5.320 -6.749 1.00 92.94 92 ARG A C 1
ATOM 731 O O . ARG A 1 92 ? -0.326 -5.716 -7.665 1.00 92.94 92 ARG A O 1
ATOM 738 N N . HIS A 1 93 ? 1.728 -5.291 -6.830 1.00 91.19 93 HIS A N 1
ATOM 739 C CA . HIS A 1 93 ? 2.459 -5.682 -8.030 1.00 91.19 93 HIS A CA 1
ATOM 740 C C . HIS A 1 93 ? 2.332 -7.168 -8.389 1.00 91.19 93 HIS A C 1
ATOM 742 O O . HIS A 1 93 ? 2.673 -7.556 -9.496 1.00 91.19 93 HIS A O 1
ATOM 748 N N . LEU A 1 94 ? 1.795 -8.022 -7.512 1.00 88.69 94 LEU A N 1
ATOM 749 C CA . LEU A 1 94 ? 1.655 -9.462 -7.767 1.00 88.69 94 LEU A CA 1
ATOM 750 C C . LEU A 1 94 ? 0.318 -9.862 -8.414 1.00 88.69 94 LEU A C 1
ATOM 752 O O . LEU A 1 94 ? 0.083 -11.045 -8.662 1.00 88.69 94 LEU A O 1
ATOM 756 N N . GLU A 1 95 ? -0.584 -8.917 -8.684 1.00 86.88 95 GLU A N 1
ATOM 757 C CA . GLU A 1 95 ? -1.900 -9.238 -9.245 1.00 86.88 95 GLU A CA 1
ATOM 758 C C . GLU A 1 95 ? -1.913 -9.346 -10.780 1.00 86.88 95 GLU A C 1
ATOM 760 O O . GLU A 1 95 ? -1.519 -8.433 -11.508 1.00 86.88 95 GLU A O 1
ATOM 765 N N . SER A 1 96 ? -2.448 -10.466 -11.281 1.00 64.12 96 SER A N 1
ATOM 766 C CA . SER A 1 96 ? -2.416 -10.850 -12.700 1.00 64.12 96 SER A CA 1
ATOM 767 C C . SER A 1 96 ? -3.455 -10.156 -13.589 1.00 64.12 96 SER A C 1
ATOM 769 O O . SER A 1 96 ? -3.207 -9.971 -14.779 1.00 64.12 96 SER A O 1
ATOM 771 N N . HIS A 1 97 ? -4.601 -9.734 -13.040 1.00 60.00 97 HIS A N 1
ATOM 772 C CA . HIS A 1 97 ? -5.721 -9.190 -13.826 1.00 60.00 97 HIS A CA 1
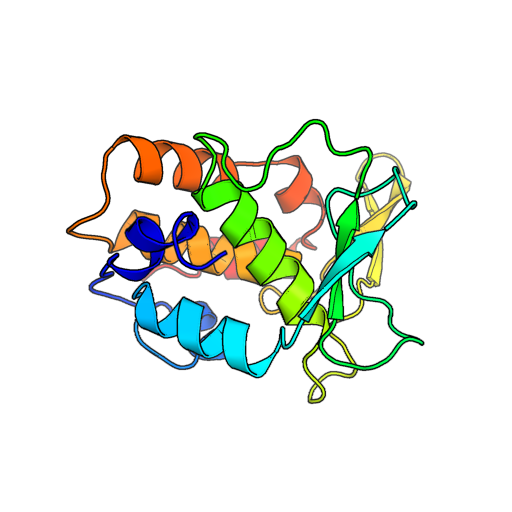ATOM 773 C C . HIS A 1 97 ? -5.433 -7.832 -14.503 1.00 60.00 97 HIS A C 1
ATOM 775 O O . HIS A 1 97 ? -6.218 -7.414 -15.350 1.00 60.00 97 HIS A O 1
ATOM 781 N N . GLN A 1 98 ? -4.313 -7.167 -14.178 1.00 56.97 98 GLN A N 1
ATOM 782 C CA . GLN A 1 98 ? -3.817 -5.949 -14.845 1.00 56.97 98 GLN A CA 1
ATOM 783 C C . GLN A 1 98 ? -2.292 -5.992 -15.114 1.00 56.97 98 GLN A C 1
ATOM 785 O O . GLN A 1 98 ? -1.606 -4.981 -14.999 1.00 56.97 98 GLN A O 1
ATOM 790 N N . GLN A 1 99 ? -1.749 -7.184 -15.411 1.00 56.56 99 GLN A N 1
ATOM 791 C CA . GLN A 1 99 ? -0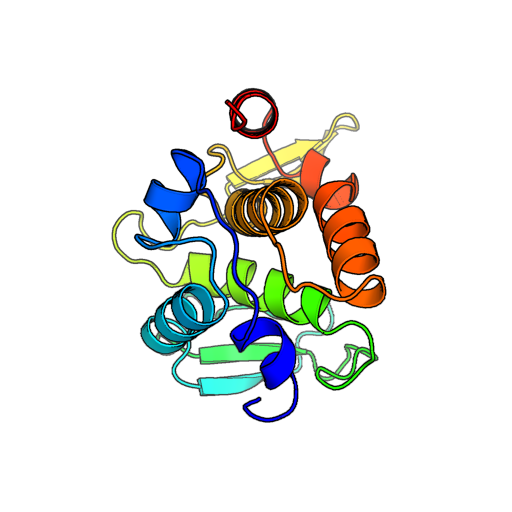.325 -7.460 -15.701 1.00 56.56 99 GLN A CA 1
ATOM 792 C C . GLN A 1 99 ? 0.692 -6.776 -14.755 1.00 56.56 99 GLN A C 1
ATOM 794 O O . GLN A 1 99 ? 1.670 -6.180 -15.212 1.00 56.56 99 GLN A O 1
ATOM 799 N N . PHE A 1 100 ? 0.485 -6.947 -13.439 1.00 64.31 100 PHE A N 1
ATOM 800 C CA . PHE A 1 100 ? 1.376 -6.562 -12.326 1.00 64.31 100 PHE A CA 1
ATOM 801 C C . PHE A 1 100 ? 1.272 -5.128 -11.798 1.00 64.31 100 PHE A C 1
ATOM 803 O O . PHE A 1 100 ? 2.162 -4.705 -11.066 1.00 64.31 100 PHE A O 1
ATOM 810 N N . TRP A 1 101 ? 0.226 -4.359 -12.137 1.00 82.38 101 TRP A N 1
ATOM 811 C CA . TRP A 1 101 ? 0.091 -2.969 -11.654 1.00 82.38 101 TRP A CA 1
ATOM 812 C C . TRP A 1 101 ? 1.404 -2.184 -11.772 1.00 82.38 101 TRP A C 1
ATOM 814 O O . TRP A 1 101 ? 1.837 -1.528 -10.829 1.00 82.38 101 TRP A O 1
ATOM 824 N N . LYS A 1 102 ? 2.102 -2.339 -12.903 1.00 83.50 102 LYS A N 1
ATOM 825 C CA . LYS A 1 102 ? 3.400 -1.696 -13.097 1.00 83.50 102 LYS A CA 1
ATOM 826 C C . LYS A 1 102 ? 3.220 -0.190 -13.004 1.00 83.50 102 LYS A C 1
ATOM 828 O O . LYS A 1 102 ? 2.270 0.358 -13.569 1.00 83.50 102 LYS A O 1
ATOM 833 N N . HIS A 1 103 ? 4.161 0.469 -12.342 1.00 85.75 103 HIS A N 1
ATOM 834 C CA . HIS A 1 103 ? 4.193 1.916 -12.387 1.00 85.75 103 HIS A CA 1
ATOM 835 C C . HIS A 1 103 ? 4.334 2.389 -13.828 1.00 85.75 103 HIS A C 1
ATOM 837 O O . HIS A 1 103 ? 5.099 1.840 -14.625 1.00 85.75 103 HIS A O 1
ATOM 843 N N . SER A 1 104 ? 3.580 3.429 -14.148 1.00 86.50 104 SER A N 1
ATOM 844 C CA . SER A 1 104 ? 3.833 4.215 -15.341 1.00 86.50 104 SER A CA 1
ATOM 845 C C . SER A 1 104 ? 5.072 5.081 -15.118 1.00 86.50 104 SER A C 1
ATOM 847 O O . SER A 1 104 ? 5.484 5.331 -13.983 1.00 86.50 104 SER A O 1
ATOM 849 N N . VAL A 1 105 ? 5.675 5.525 -16.214 1.00 87.81 105 VAL A N 1
ATOM 850 C CA . VAL A 1 105 ? 6.747 6.516 -16.181 1.00 87.81 105 VAL A CA 1
ATOM 851 C C . VAL A 1 105 ? 6.104 7.882 -16.396 1.00 87.81 105 VAL A C 1
ATOM 853 O O . VAL A 1 105 ? 5.507 8.115 -17.446 1.00 87.81 105 VAL A O 1
ATOM 856 N N . CYS A 1 106 ? 6.202 8.753 -15.397 1.00 85.50 106 CYS A N 1
ATOM 857 C CA . CYS A 1 106 ? 5.663 10.112 -15.419 1.00 85.50 106 CYS A CA 1
ATOM 858 C C . CYS A 1 106 ? 6.767 11.142 -15.182 1.00 85.50 106 CYS A C 1
ATOM 860 O O . CYS A 1 106 ? 7.874 10.794 -14.774 1.00 85.50 106 CYS A O 1
ATOM 862 N N . THR A 1 107 ? 6.447 12.413 -15.409 1.00 84.38 107 THR A N 1
ATOM 863 C CA . THR A 1 107 ? 7.267 13.554 -14.992 1.00 84.38 107 THR A CA 1
ATOM 864 C C . THR A 1 107 ? 6.624 14.246 -13.795 1.00 84.38 107 THR A C 1
ATOM 866 O O . THR A 1 107 ? 5.412 14.467 -13.823 1.00 84.38 107 THR A O 1
ATOM 869 N N . ASP A 1 108 ? 7.411 14.598 -12.778 1.00 75.88 108 ASP A N 1
ATOM 870 C CA . ASP A 1 108 ? 6.952 15.486 -11.703 1.00 75.88 108 ASP A CA 1
ATOM 871 C C . ASP A 1 108 ? 6.799 16.944 -12.186 1.00 75.88 108 ASP A C 1
ATOM 873 O O . ASP A 1 108 ? 7.100 17.274 -13.339 1.00 75.88 108 ASP A O 1
ATOM 877 N N . ASP A 1 109 ? 6.357 17.830 -11.289 1.00 71.56 109 ASP A N 1
ATOM 878 C CA . ASP A 1 109 ? 6.183 19.266 -11.562 1.00 71.56 109 ASP A CA 1
ATOM 879 C C . ASP A 1 109 ? 7.492 19.982 -11.955 1.00 71.56 109 ASP A C 1
ATOM 881 O O . ASP A 1 109 ? 7.461 21.076 -12.521 1.00 71.56 109 ASP A O 1
ATOM 885 N N . LEU A 1 110 ? 8.648 19.373 -11.672 1.00 72.81 110 LEU A N 1
ATOM 886 C CA . LEU A 1 110 ? 9.983 19.865 -12.020 1.00 72.81 110 LEU A CA 1
ATOM 887 C C . LEU A 1 110 ? 10.541 19.197 -13.293 1.00 72.81 110 LEU A C 1
ATOM 889 O O . LEU A 1 110 ? 11.666 19.493 -13.697 1.00 72.81 110 LEU A O 1
ATOM 893 N N . GLY A 1 111 ? 9.766 18.323 -13.944 1.00 73.38 111 GLY A N 1
ATOM 894 C CA . GLY A 1 111 ? 10.153 17.593 -15.152 1.00 73.38 111 GLY A CA 1
ATOM 895 C C . GLY A 1 111 ? 10.995 16.335 -14.904 1.00 73.38 111 GLY A C 1
ATOM 896 O O . GLY A 1 111 ? 11.482 15.734 -15.863 1.00 73.38 111 GLY A O 1
ATOM 897 N N . SER A 1 112 ? 11.175 15.913 -13.651 1.00 78.44 112 SER A N 1
ATOM 898 C CA . SER A 1 112 ? 11.956 14.726 -13.291 1.00 78.44 112 SER A CA 1
ATOM 899 C C . SER A 1 112 ? 11.180 13.448 -13.586 1.00 78.44 112 SER A C 1
ATOM 901 O O . SER A 1 112 ? 10.005 13.331 -13.244 1.00 78.44 112 SER A O 1
ATOM 903 N N . ILE A 1 113 ? 11.848 12.457 -14.179 1.00 82.62 113 ILE A N 1
ATOM 904 C CA . ILE A 1 113 ? 11.246 11.150 -14.462 1.00 82.62 113 ILE A CA 1
ATOM 905 C C . ILE A 1 113 ? 11.031 10.376 -13.157 1.00 82.62 113 ILE A C 1
ATOM 907 O O . ILE A 1 113 ? 11.960 10.195 -12.370 1.00 82.62 113 ILE A O 1
ATOM 911 N N . MET A 1 114 ? 9.822 9.857 -12.962 1.00 83.44 114 MET A N 1
ATOM 912 C CA . MET A 1 114 ? 9.421 9.112 -11.774 1.00 83.44 114 MET A CA 1
ATOM 913 C C . MET A 1 114 ? 8.466 7.959 -12.097 1.00 83.44 114 MET A C 1
ATOM 915 O O . MET A 1 114 ? 7.791 7.941 -13.126 1.00 83.44 114 MET A O 1
ATOM 919 N N . ALA A 1 115 ? 8.385 7.005 -11.171 1.00 87.81 115 ALA A N 1
ATOM 920 C CA . ALA A 1 115 ? 7.356 5.974 -11.156 1.00 87.81 115 ALA A CA 1
ATOM 921 C C . ALA A 1 115 ? 6.044 6.538 -10.583 1.00 87.81 115 ALA A C 1
ATOM 923 O O . ALA A 1 115 ? 6.063 7.181 -9.531 1.00 87.81 115 ALA A O 1
ATOM 924 N N . CYS A 1 116 ? 4.923 6.282 -11.255 1.00 90.12 116 CYS A N 1
ATOM 925 C CA . CYS A 1 116 ? 3.608 6.815 -10.897 1.00 90.12 116 CYS A CA 1
ATOM 926 C C . CYS A 1 116 ? 2.471 5.802 -11.120 1.00 90.12 116 CYS A C 1
ATOM 928 O O . CYS A 1 116 ? 2.587 4.880 -11.931 1.00 90.12 116 CYS A O 1
ATOM 930 N N . ASP A 1 117 ? 1.328 6.042 -10.475 1.00 92.12 117 ASP A N 1
ATOM 931 C CA . ASP A 1 117 ? 0.069 5.357 -10.760 1.00 92.12 117 ASP A CA 1
ATOM 932 C C . ASP A 1 117 ? -0.931 6.301 -11.445 1.00 92.12 117 ASP A C 1
ATOM 934 O O . ASP A 1 117 ? -1.256 7.383 -10.950 1.00 92.12 117 ASP A O 1
ATOM 938 N N . HIS A 1 118 ? -1.495 5.849 -12.568 1.00 90.50 118 HIS A N 1
ATOM 939 C CA . HIS A 1 118 ? -2.595 6.538 -13.257 1.00 90.50 118 HIS A CA 1
ATOM 940 C C . HIS A 1 118 ? -3.975 6.266 -12.640 1.00 90.50 118 HIS A C 1
ATOM 942 O O . HIS A 1 118 ? -4.936 6.974 -12.934 1.00 90.50 118 HIS A O 1
ATOM 948 N N . SER A 1 119 ? -4.086 5.234 -11.804 1.00 92.25 119 SER A N 1
ATOM 949 C CA . SER A 1 119 ? -5.331 4.785 -11.181 1.00 92.25 119 SER A CA 1
ATOM 950 C C . SER A 1 119 ? -5.151 4.721 -9.667 1.00 92.25 119 SER A C 1
ATOM 952 O O . SER A 1 119 ? -4.106 4.253 -9.214 1.00 92.25 119 SER A O 1
ATOM 954 N N . PRO A 1 120 ? -6.161 5.094 -8.860 1.00 93.38 120 PRO A N 1
ATOM 955 C CA . PRO A 1 120 ? -6.068 4.963 -7.406 1.00 93.38 120 PRO A CA 1
ATOM 956 C C . PRO A 1 120 ? -6.113 3.497 -6.943 1.00 93.38 120 PRO A C 1
ATOM 958 O O . PRO A 1 120 ? -5.951 3.215 -5.762 1.00 93.38 120 PRO A O 1
ATOM 961 N N . LEU A 1 121 ? -6.338 2.558 -7.867 1.00 94.06 121 LEU A N 1
ATOM 962 C CA . LEU A 1 121 ? -6.238 1.120 -7.629 1.00 94.06 121 LEU A CA 1
ATOM 963 C C . LEU A 1 121 ? -4.809 0.579 -7.843 1.00 94.06 121 LEU A C 1
ATOM 965 O O . LEU A 1 121 ? -4.616 -0.634 -7.747 1.00 94.06 121 LEU A O 1
ATOM 969 N N . GLY A 1 122 ? -3.839 1.440 -8.179 1.00 93.44 122 GLY A N 1
ATOM 970 C CA . GLY A 1 122 ? -2.417 1.099 -8.297 1.00 93.44 122 GLY A CA 1
ATOM 971 C C . GLY A 1 122 ? -1.735 0.840 -6.950 1.00 93.44 122 GLY A C 1
ATOM 972 O O . GLY A 1 122 ? -2.396 0.806 -5.913 1.00 93.44 122 GLY A O 1
ATOM 973 N N . ALA A 1 123 ? -0.421 0.612 -6.959 1.00 94.00 123 ALA A N 1
ATOM 974 C CA . ALA A 1 123 ? 0.349 0.263 -5.763 1.00 94.00 123 ALA A CA 1
ATOM 975 C C . ALA A 1 123 ? 0.458 1.420 -4.747 1.00 94.00 123 ALA A C 1
ATOM 977 O O . ALA A 1 123 ? 0.124 1.222 -3.578 1.00 94.00 123 ALA A O 1
ATOM 978 N N . PHE A 1 124 ? 0.798 2.640 -5.186 1.00 95.06 124 PHE A N 1
ATOM 979 C CA . PHE A 1 124 ? 0.738 3.848 -4.346 1.00 95.06 124 PHE A CA 1
ATOM 980 C C . PHE A 1 124 ? -0.703 4.189 -3.957 1.00 95.06 124 PHE A C 1
ATOM 982 O O . PHE A 1 124 ? -0.970 4.688 -2.865 1.00 95.06 124 PHE A O 1
ATOM 989 N N . GLY A 1 125 ? -1.661 3.907 -4.841 1.00 95.56 125 GLY A N 1
ATOM 990 C CA . GLY A 1 125 ? -3.077 4.102 -4.537 1.00 95.56 125 GLY A CA 1
ATOM 991 C C . GLY A 1 125 ? -3.558 3.187 -3.406 1.00 95.56 125 GLY A C 1
ATOM 992 O O . GLY A 1 125 ? -4.230 3.638 -2.478 1.00 95.56 125 GLY A O 1
ATOM 993 N N . ALA A 1 126 ? -3.158 1.914 -3.432 1.00 95.75 126 ALA A N 1
ATOM 994 C CA . ALA A 1 126 ? -3.586 0.901 -2.475 1.00 95.75 126 ALA A CA 1
ATOM 995 C C . ALA A 1 126 ? -3.156 1.205 -1.034 1.00 95.75 126 ALA A C 1
ATOM 997 O O . ALA A 1 126 ? -3.968 1.044 -0.120 1.00 95.75 126 ALA A O 1
ATOM 998 N N . GLU A 1 127 ? -1.927 1.682 -0.816 1.00 95.81 127 GLU A N 1
ATOM 999 C CA . GLU A 1 127 ? -1.473 2.089 0.522 1.00 95.81 127 GLU A CA 1
ATOM 1000 C C . GLU A 1 127 ? -2.262 3.293 1.063 1.00 95.81 127 GLU A C 1
ATOM 1002 O O . GLU A 1 127 ? -2.652 3.301 2.233 1.00 95.81 127 GLU A O 1
ATOM 1007 N N . LYS A 1 128 ? -2.591 4.271 0.208 1.00 96.69 128 LYS A N 1
ATOM 1008 C CA . LYS A 1 128 ? -3.383 5.448 0.590 1.00 96.69 128 LYS A CA 1
ATOM 1009 C C . LYS A 1 128 ? -4.835 5.077 0.886 1.00 96.69 128 LYS A C 1
ATOM 1011 O O . LYS A 1 128 ? -5.384 5.529 1.890 1.00 96.69 128 LYS A O 1
ATOM 1016 N N . VAL A 1 129 ? -5.448 4.223 0.061 1.00 96.56 129 VAL A N 1
ATOM 1017 C CA . VAL A 1 129 ? -6.808 3.699 0.284 1.00 96.56 129 VAL A CA 1
ATOM 1018 C C . VAL A 1 129 ? -6.874 2.927 1.600 1.00 96.56 129 VAL A C 1
ATOM 1020 O O . VAL A 1 129 ? -7.798 3.138 2.389 1.00 96.56 129 VAL A O 1
ATOM 1023 N N . TRP A 1 130 ? -5.891 2.064 1.863 1.00 96.19 130 TRP A N 1
ATOM 1024 C CA . TRP A 1 130 ? -5.788 1.318 3.114 1.00 96.19 130 TRP A CA 1
ATOM 1025 C C . TRP A 1 130 ? -5.712 2.242 4.334 1.00 96.19 130 TRP A C 1
ATOM 1027 O O . TRP A 1 130 ? -6.530 2.110 5.250 1.00 96.19 130 TRP A O 1
ATOM 1037 N N . ALA A 1 131 ? -4.781 3.202 4.321 1.00 96.00 131 ALA A N 1
ATOM 1038 C CA . ALA A 1 131 ? -4.581 4.121 5.434 1.00 96.00 131 ALA A CA 1
ATOM 1039 C C . ALA A 1 131 ? -5.834 4.967 5.703 1.00 96.00 131 ALA A C 1
ATOM 1041 O O . ALA A 1 131 ? -6.331 4.998 6.829 1.00 96.00 131 ALA A O 1
ATOM 1042 N N . LYS A 1 132 ? -6.413 5.571 4.656 1.00 95.75 132 LYS A N 1
ATOM 1043 C CA . LYS A 1 132 ? -7.618 6.409 4.756 1.00 95.75 132 LYS A CA 1
ATOM 1044 C C . LYS A 1 132 ? -8.804 5.666 5.372 1.00 95.75 132 LYS A C 1
ATOM 1046 O O . LYS A 1 132 ? -9.488 6.197 6.242 1.00 95.75 132 LYS A O 1
ATOM 1051 N N . ASN A 1 133 ? -9.047 4.430 4.937 1.00 95.19 133 ASN A N 1
ATOM 1052 C CA . ASN A 1 133 ? -10.192 3.649 5.407 1.00 95.19 133 ASN A CA 1
ATOM 1053 C C . ASN A 1 133 ? -10.080 3.282 6.888 1.00 95.19 133 ASN A C 1
ATOM 1055 O O . ASN A 1 133 ? -11.082 3.304 7.606 1.00 95.19 133 ASN A O 1
ATOM 1059 N N . LEU A 1 134 ? -8.871 2.977 7.364 1.00 94.88 134 LEU A N 1
ATOM 1060 C CA . LEU A 1 134 ? -8.641 2.760 8.789 1.00 94.88 134 LEU A CA 1
ATOM 1061 C C . LEU A 1 134 ? -8.739 4.065 9.585 1.00 94.88 134 LEU A C 1
ATOM 1063 O O . LEU A 1 134 ? -9.411 4.067 10.610 1.00 94.88 134 LEU A O 1
ATOM 1067 N N . LEU A 1 135 ? -8.179 5.175 9.096 1.00 94.94 135 LEU A N 1
ATOM 1068 C CA . LEU A 1 135 ? -8.310 6.484 9.753 1.00 94.94 135 LEU A CA 1
ATOM 1069 C C . LEU A 1 135 ? -9.768 6.901 9.955 1.00 94.94 135 LEU A C 1
ATOM 1071 O O . LEU A 1 135 ? -10.126 7.431 11.000 1.00 94.94 135 LEU A O 1
ATOM 1075 N N . MET A 1 136 ? -10.621 6.642 8.965 1.00 92.56 136 MET A N 1
ATOM 1076 C CA . MET A 1 136 ? -12.023 7.054 9.020 1.00 92.56 136 MET A CA 1
ATOM 1077 C C . MET A 1 136 ? -12.913 6.147 9.868 1.00 92.56 136 MET A C 1
ATOM 1079 O O . MET A 1 136 ? -13.962 6.589 10.332 1.00 92.56 136 MET A O 1
ATOM 1083 N N . SER A 1 137 ? -12.568 4.865 10.002 1.00 91.94 137 SER A N 1
ATOM 1084 C CA . SER A 1 137 ? -13.533 3.866 10.473 1.00 91.94 137 SER A CA 1
ATOM 1085 C C . SER A 1 137 ? -13.024 2.933 11.564 1.00 91.94 137 SER A C 1
ATOM 1087 O O . SER A 1 137 ? -13.838 2.198 12.136 1.00 91.94 137 SER A O 1
ATOM 1089 N N . CYS A 1 138 ? -11.719 2.927 11.851 1.00 94.81 138 CYS A N 1
ATOM 1090 C CA . CYS A 1 138 ? -11.144 2.039 12.850 1.00 94.81 138 CYS A CA 1
ATOM 1091 C C . CYS A 1 138 ? -11.613 2.425 14.249 1.00 94.81 138 CYS A C 1
ATOM 1093 O O . CYS A 1 138 ? -11.446 3.560 14.684 1.00 94.81 138 CYS A O 1
ATOM 1095 N N . HIS A 1 139 ? -12.192 1.464 14.965 1.00 94.81 139 HIS A N 1
ATOM 1096 C CA . HIS A 1 139 ? -12.767 1.714 16.287 1.00 94.81 139 HIS A CA 1
ATOM 1097 C C . HIS A 1 139 ? -11.950 1.120 17.440 1.00 94.81 139 HIS A C 1
ATOM 1099 O O . HIS A 1 139 ? -12.286 1.347 18.599 1.00 94.81 139 HIS A O 1
ATOM 1105 N N . ASN A 1 140 ? -10.904 0.354 17.131 1.00 95.06 140 ASN A N 1
ATOM 1106 C CA . ASN A 1 140 ? -10.019 -0.289 18.102 1.00 95.06 140 ASN A CA 1
ATOM 1107 C C . ASN A 1 140 ? -8.525 -0.058 17.796 1.00 95.06 140 ASN A C 1
ATOM 1109 O O . ASN A 1 140 ? -7.675 -0.752 18.346 1.00 95.06 140 ASN A O 1
ATOM 1113 N N . CYS A 1 141 ? -8.201 0.894 16.916 1.00 93.94 141 CYS A N 1
ATOM 1114 C CA . CYS A 1 141 ? -6.821 1.284 16.640 1.00 93.94 141 CYS A CA 1
ATOM 1115 C C . CYS A 1 141 ? -6.250 2.082 17.817 1.00 93.94 141 CYS A C 1
ATOM 1117 O O . CYS A 1 141 ? -6.920 2.963 18.358 1.00 93.94 141 CYS A O 1
ATOM 1119 N N . SER A 1 142 ? -5.002 1.796 18.185 1.00 92.75 142 SER A N 1
ATOM 1120 C CA . SER A 1 142 ? -4.261 2.573 19.179 1.00 92.75 142 SER A CA 1
ATOM 1121 C C . SER A 1 142 ? -3.884 3.962 18.630 1.00 92.75 142 SER A C 1
ATOM 1123 O O . SER A 1 142 ? -3.752 4.124 17.410 1.00 92.75 142 SER A O 1
ATOM 1125 N N . PRO A 1 143 ? -3.698 4.980 19.493 1.00 93.81 143 PRO A N 1
ATOM 1126 C CA . PRO A 1 143 ? -3.251 6.311 19.069 1.00 93.81 143 PRO A CA 1
ATOM 1127 C C . PRO A 1 143 ? -1.940 6.291 18.271 1.00 93.81 143 PRO A C 1
ATOM 1129 O O . PRO A 1 143 ? -1.770 7.059 17.321 1.00 93.81 143 PRO A O 1
ATOM 1132 N N . GLU A 1 144 ? -1.027 5.386 18.618 1.00 91.69 144 GLU A N 1
ATOM 1133 C CA . GLU A 1 144 ? 0.246 5.191 17.932 1.00 91.69 144 GLU A CA 1
ATOM 1134 C C . GLU A 1 144 ? 0.029 4.729 16.487 1.00 91.69 144 GLU A C 1
ATOM 1136 O O . GLU A 1 144 ? 0.636 5.273 15.563 1.00 91.69 144 GLU A O 1
ATOM 1141 N N . ILE A 1 145 ? -0.876 3.769 16.272 1.00 92.00 145 ILE A N 1
ATOM 1142 C CA . ILE A 1 145 ? -1.229 3.298 14.930 1.00 92.00 145 ILE A CA 1
ATOM 1143 C C . ILE A 1 145 ? -1.958 4.383 14.139 1.00 92.00 145 ILE A C 1
ATOM 1145 O O . ILE A 1 145 ? -1.623 4.591 12.975 1.00 92.00 145 ILE A O 1
ATOM 1149 N N . LEU A 1 146 ? -2.895 5.115 14.749 1.00 94.44 146 LEU A N 1
ATOM 1150 C CA . LEU A 1 146 ? -3.576 6.236 14.087 1.00 94.44 146 LEU A CA 1
ATOM 1151 C C . LEU A 1 146 ? -2.571 7.295 13.612 1.00 94.44 146 LEU A C 1
ATOM 1153 O O . LEU A 1 146 ? -2.605 7.681 12.448 1.00 94.44 146 LEU A O 1
ATOM 1157 N N . THR A 1 147 ? -1.602 7.659 14.455 1.00 95.31 147 THR A N 1
ATOM 1158 C CA . THR A 1 147 ? -0.522 8.595 14.096 1.00 95.31 147 THR A CA 1
ATOM 1159 C C . THR A 1 147 ? 0.297 8.095 12.902 1.00 95.31 147 THR A C 1
ATOM 1161 O O . THR A 1 147 ? 0.690 8.873 12.032 1.00 95.31 147 THR A O 1
ATOM 1164 N N . GLN A 1 148 ? 0.586 6.792 12.829 1.00 94.44 148 GLN A N 1
ATOM 1165 C CA . GLN A 1 148 ? 1.304 6.229 11.684 1.00 94.44 148 GLN A CA 1
ATOM 1166 C C . GLN A 1 148 ? 0.446 6.214 10.417 1.00 94.44 148 GLN A C 1
ATOM 1168 O O . GLN A 1 148 ? 0.946 6.543 9.344 1.00 94.44 148 GLN A O 1
ATOM 1173 N N . LEU A 1 149 ? -0.839 5.868 10.528 1.00 95.31 149 LEU A N 1
ATOM 1174 C CA . LEU A 1 149 ? -1.771 5.895 9.402 1.00 95.31 149 LEU A CA 1
ATOM 1175 C C . LEU A 1 149 ? -1.924 7.317 8.842 1.00 95.31 149 LEU A C 1
ATOM 1177 O O . LEU A 1 149 ? -1.935 7.476 7.624 1.00 95.31 149 LEU A O 1
ATOM 1181 N N . GLU A 1 150 ? -1.973 8.343 9.699 1.00 96.75 150 GLU A N 1
ATOM 1182 C CA . GLU A 1 150 ? -1.986 9.755 9.288 1.00 96.75 150 GLU A CA 1
ATOM 1183 C C . GLU A 1 150 ? -0.721 10.111 8.509 1.00 96.75 150 GLU A C 1
ATOM 1185 O O . GLU A 1 150 ? -0.817 10.640 7.406 1.00 96.75 150 GLU A O 1
ATOM 1190 N N . LYS A 1 151 ? 0.465 9.753 9.021 1.00 95.88 151 LYS A N 1
ATOM 1191 C CA . LYS A 1 151 ? 1.737 9.979 8.312 1.00 95.88 151 LYS A CA 1
ATOM 1192 C C . LYS A 1 151 ? 1.748 9.318 6.935 1.00 95.88 151 LYS A C 1
ATOM 1194 O O . LYS A 1 151 ? 2.143 9.948 5.960 1.00 95.88 151 LYS A O 1
ATOM 1199 N N . ILE A 1 152 ? 1.289 8.070 6.849 1.00 95.50 152 ILE A N 1
ATOM 1200 C CA . ILE A 1 152 ? 1.220 7.319 5.589 1.00 95.50 152 ILE A CA 1
ATOM 1201 C C . ILE A 1 152 ? 0.240 7.988 4.630 1.00 95.50 152 ILE A C 1
ATOM 1203 O O . ILE A 1 152 ? 0.560 8.174 3.458 1.00 95.50 152 ILE A O 1
ATOM 1207 N N . TYR A 1 153 ? -0.943 8.385 5.104 1.00 96.25 153 TYR A N 1
ATOM 1208 C CA . TYR A 1 153 ? -1.938 9.038 4.264 1.00 96.25 153 TYR A CA 1
ATOM 1209 C C . TYR A 1 153 ? -1.479 10.424 3.802 1.00 96.25 153 TYR A C 1
ATOM 1211 O O . TYR A 1 153 ? -1.616 10.725 2.622 1.00 96.25 153 TYR A O 1
ATOM 1219 N N . GLU A 1 154 ? -0.858 11.231 4.657 1.00 96.31 154 GLU A N 1
ATOM 1220 C CA . GLU A 1 154 ? -0.433 12.605 4.349 1.00 96.31 154 GLU A CA 1
ATOM 1221 C C . GLU A 1 154 ? 0.922 12.705 3.627 1.00 96.31 154 GLU A C 1
ATOM 1223 O O . GLU A 1 154 ? 1.270 13.783 3.145 1.00 96.31 154 GLU A O 1
ATOM 1228 N N . ASP A 1 155 ? 1.677 11.605 3.487 1.00 95.06 155 ASP A N 1
ATOM 1229 C CA . ASP A 1 155 ? 2.980 11.611 2.806 1.00 95.06 155 ASP A CA 1
ATOM 1230 C C . ASP A 1 155 ? 2.873 12.150 1.368 1.00 95.06 155 ASP A C 1
ATOM 1232 O O . ASP A 1 155 ? 2.357 11.478 0.462 1.00 95.06 155 ASP A O 1
ATOM 1236 N N . GLN A 1 156 ? 3.379 13.370 1.166 1.00 93.62 156 GLN A N 1
ATOM 1237 C CA . GLN A 1 156 ? 3.330 14.065 -0.118 1.00 93.62 156 GLN A CA 1
ATOM 1238 C C . GLN A 1 156 ? 4.235 13.427 -1.168 1.00 93.62 156 GLN A C 1
ATOM 1240 O O . GLN A 1 156 ? 3.935 13.502 -2.358 1.00 93.62 156 GLN A O 1
ATOM 1245 N N . THR A 1 157 ? 5.302 12.741 -0.755 1.00 90.62 157 THR A N 1
ATOM 1246 C CA . THR A 1 157 ? 6.187 12.048 -1.697 1.00 90.62 157 THR A CA 1
ATOM 1247 C C . THR A 1 157 ? 5.444 10.935 -2.427 1.00 90.62 157 THR A C 1
ATOM 1249 O O . THR A 1 157 ? 5.675 10.726 -3.614 1.00 90.62 157 THR A O 1
ATOM 1252 N N . VAL A 1 158 ? 4.497 10.274 -1.754 1.00 92.75 158 VAL A N 1
ATOM 1253 C CA . VAL A 1 158 ? 3.613 9.280 -2.368 1.00 92.75 158 VAL A CA 1
ATOM 1254 C C . VAL A 1 158 ? 2.458 9.941 -3.116 1.00 92.75 158 VAL A C 1
ATOM 1256 O O . VAL A 1 158 ? 2.121 9.496 -4.211 1.00 92.75 158 VAL A O 1
ATOM 1259 N N . TRP A 1 159 ? 1.857 11.013 -2.584 1.00 93.94 159 TRP A N 1
ATOM 1260 C CA . TRP A 1 159 ? 0.798 11.733 -3.310 1.00 93.94 159 TRP A CA 1
ATOM 1261 C C . TRP A 1 159 ? 1.264 12.224 -4.679 1.00 93.94 159 TRP A C 1
ATOM 1263 O O . TRP A 1 159 ? 0.527 12.081 -5.650 1.00 93.94 159 TRP A O 1
ATOM 1273 N N . ASN A 1 160 ? 2.503 12.704 -4.779 1.00 92.12 160 ASN A N 1
ATOM 1274 C CA . ASN A 1 160 ? 3.091 13.148 -6.041 1.00 92.12 160 ASN A CA 1
ATOM 1275 C C . ASN A 1 160 ? 3.303 12.001 -7.043 1.00 92.12 160 ASN A C 1
ATOM 1277 O O . ASN A 1 160 ? 3.437 12.249 -8.236 1.00 92.12 160 ASN A O 1
ATOM 1281 N N . LYS A 1 161 ? 3.288 10.739 -6.589 1.00 92.94 161 LYS A N 1
ATOM 1282 C CA . LYS A 1 161 ? 3.327 9.548 -7.453 1.00 92.94 161 LYS A CA 1
ATOM 1283 C C . LYS A 1 161 ? 1.950 9.120 -7.954 1.00 92.94 161 LYS A C 1
ATOM 1285 O O . LYS A 1 161 ? 1.856 8.221 -8.783 1.00 92.94 161 LYS A O 1
ATOM 1290 N N . LEU A 1 162 ? 0.874 9.748 -7.493 1.00 93.12 162 LEU A N 1
ATOM 1291 C CA . LEU A 1 162 ? -0.469 9.549 -8.029 1.00 93.12 162 LEU A CA 1
ATOM 1292 C C . LEU A 1 162 ? -0.762 10.637 -9.056 1.00 93.12 162 LEU A C 1
ATOM 1294 O O . LEU A 1 162 ? -0.642 11.823 -8.756 1.00 93.12 162 LEU A O 1
ATOM 1298 N N . MET A 1 163 ? -1.212 10.262 -10.250 1.00 91.50 163 MET A N 1
ATOM 1299 C CA . MET A 1 163 ? -1.569 11.258 -11.263 1.00 91.50 163 MET A CA 1
ATOM 1300 C C . MET A 1 163 ? -2.832 12.042 -10.869 1.00 91.50 163 MET A C 1
ATOM 1302 O O . MET A 1 163 ? -3.691 11.492 -10.173 1.00 91.50 163 MET A O 1
ATOM 1306 N N . PRO A 1 164 ? -3.011 13.303 -11.317 1.00 92.69 164 PRO A N 1
ATOM 1307 C CA . PRO A 1 164 ? -4.070 14.184 -10.806 1.00 92.69 164 PRO A CA 1
ATOM 1308 C C . PRO A 1 164 ? -5.499 13.599 -10.821 1.00 92.69 164 PRO A C 1
ATOM 1310 O O . PRO A 1 164 ? -6.235 13.809 -9.847 1.00 92.69 164 PRO A O 1
ATOM 1313 N N . PRO A 1 165 ? -5.920 12.816 -11.841 1.00 92.56 165 PRO A N 1
ATOM 1314 C CA . PRO A 1 165 ? -7.211 12.127 -11.799 1.00 92.56 165 PRO A CA 1
ATOM 1315 C C . PRO A 1 165 ? -7.308 11.095 -10.665 1.00 92.56 165 PRO A C 1
ATOM 1317 O O . PRO A 1 165 ? -8.310 11.064 -9.950 1.00 92.56 165 PRO A O 1
ATOM 1320 N N . ALA A 1 166 ? -6.256 10.296 -10.449 1.00 93.69 166 ALA A N 1
ATOM 1321 C CA . ALA A 1 166 ? -6.192 9.326 -9.358 1.00 93.69 166 ALA A CA 1
ATOM 1322 C C . ALA A 1 166 ? -6.196 10.014 -7.990 1.00 93.69 166 ALA A C 1
ATOM 1324 O O . ALA A 1 166 ? -6.919 9.577 -7.095 1.00 93.69 166 ALA A O 1
ATOM 1325 N N . GLN A 1 167 ? -5.466 11.128 -7.840 1.00 94.62 167 GLN A N 1
ATOM 1326 C CA . GLN A 1 167 ? -5.505 11.920 -6.610 1.00 94.62 167 GLN A CA 1
ATOM 1327 C C . GLN A 1 167 ? -6.923 12.407 -6.306 1.00 94.62 167 GLN A C 1
ATOM 1329 O O . GLN A 1 167 ? -7.410 12.265 -5.185 1.00 94.62 167 GLN A O 1
ATOM 1334 N N . SER A 1 168 ? -7.596 12.963 -7.315 1.00 94.56 168 SER A N 1
ATOM 1335 C CA . SER A 1 168 ? -8.953 13.502 -7.186 1.00 94.56 168 SER A CA 1
ATOM 1336 C C . SER A 1 168 ? -9.957 12.411 -6.804 1.00 94.56 168 SER A C 1
ATOM 1338 O O . SER A 1 168 ? -10.788 12.605 -5.910 1.00 94.56 168 SER A O 1
ATOM 1340 N N . GLN A 1 169 ? -9.848 11.231 -7.422 1.00 95.06 169 GLN A N 1
ATOM 1341 C CA . GLN A 1 169 ? -10.679 10.077 -7.083 1.00 95.06 169 GLN A CA 1
ATOM 1342 C C . GLN A 1 169 ? -10.407 9.581 -5.655 1.00 95.06 169 GLN A C 1
ATOM 1344 O O . GLN A 1 169 ? -11.349 9.336 -4.912 1.00 95.06 169 GLN A O 1
ATOM 1349 N N . LEU A 1 170 ? -9.145 9.503 -5.222 1.00 94.38 170 LEU A N 1
ATOM 1350 C CA . LEU A 1 170 ? -8.798 9.063 -3.867 1.00 94.38 170 LEU A CA 1
ATOM 1351 C C . LEU A 1 170 ? -9.235 10.068 -2.793 1.00 94.38 170 LEU A C 1
ATOM 1353 O O . LEU A 1 170 ? -9.751 9.682 -1.744 1.00 94.38 170 LEU A O 1
ATOM 1357 N N . ARG A 1 171 ? -9.101 11.375 -3.041 1.00 92.88 171 ARG A N 1
ATOM 1358 C CA . ARG A 1 171 ? -9.601 12.411 -2.118 1.00 92.88 171 ARG A CA 1
ATOM 1359 C C . ARG A 1 171 ? -11.119 12.322 -1.964 1.00 92.88 171 ARG A C 1
ATOM 1361 O O . ARG A 1 171 ? -11.612 12.353 -0.838 1.00 92.88 171 ARG A O 1
ATOM 1368 N N . SER A 1 172 ? -11.835 12.116 -3.070 1.00 91.88 172 SER A N 1
ATOM 1369 C CA . SER A 1 172 ? -13.295 11.934 -3.078 1.00 91.88 172 SER A CA 1
ATOM 1370 C C . SER A 1 172 ? -13.773 10.548 -2.629 1.00 91.88 172 SER A C 1
ATOM 1372 O O . SER A 1 172 ? -14.973 10.369 -2.432 1.00 91.88 172 SER A O 1
ATOM 1374 N N . ASP A 1 173 ? -12.861 9.599 -2.388 1.00 86.81 173 ASP A N 1
ATOM 1375 C CA . ASP A 1 173 ? -13.138 8.248 -1.873 1.00 86.81 173 ASP A CA 1
ATOM 1376 C C . ASP A 1 173 ? -13.523 8.253 -0.380 1.00 86.81 173 ASP A C 1
ATOM 1378 O O . ASP A 1 173 ? -12.893 7.607 0.452 1.00 86.81 173 ASP A O 1
ATOM 1382 N N . ALA A 1 174 ? -14.461 9.119 -0.002 1.00 62.06 174 ALA A N 1
ATOM 1383 C CA . ALA A 1 174 ? -15.019 9.239 1.339 1.00 62.06 174 ALA A CA 1
ATOM 1384 C C . ALA A 1 174 ? -16.394 9.929 1.289 1.00 62.06 174 ALA A C 1
ATOM 1386 O O . ALA A 1 174 ? -16.508 11.151 1.413 1.00 62.06 174 ALA A O 1
ATOM 1387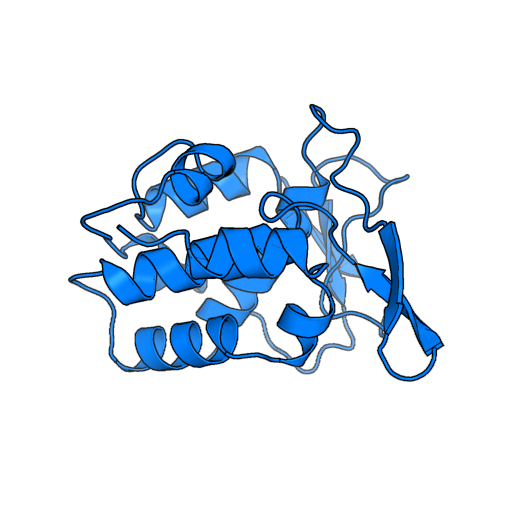 N N . LYS A 1 175 ? -17.422 9.097 1.113 1.00 50.50 175 LYS A N 1
ATOM 1388 C CA . LYS A 1 175 ? -18.774 9.223 1.665 1.00 50.50 175 LYS A CA 1
ATOM 1389 C C . LYS A 1 175 ? -19.165 7.858 2.206 1.00 50.50 175 LYS A C 1
ATOM 1391 O O . LYS A 1 175 ? -18.828 6.869 1.517 1.00 50.50 175 LYS A O 1
#

Foldseek 3Di:
DCVQCVLLQAWFFPDAFPLRCVQQVDGLHSVSLVVLLVVFAVEEEEDCDQPDQWADDLPDDGRYIYGYPNPPDDCNDLLVLVNSLVSQLRSQQRDPPVNRLFFDWDAFPVRDTDGAHAALSGSLSRSLSSLVRCLVGTDPDDPSNNVSSCCSNPVVVSVRRYDPVRNVVSVVRDD

pLDDT: mean 86.92, std 11.29, range [48.84, 96.75]

Sequence (175 aa):
MENTLHELYTMEGRQNSPLHQAIFQGPSHGKTYQKWLNKRIQKISLSTNCNVAAHIDSEGPPGILYISKCSNLNPTSDDKAYWLSIFIHEARHLESHQQFWKHSVCTDDLGSIMACDHSPLGAFGAEKVWAKNLLMSCHNCSPEILTQLEKIYEDQTVWNKLMPPAQSQLRSDAK

Radius of gyration: 15.36 Å; chains: 1; bounding box: 40×36×35 Å